Protein AF-A0A958P7V6-F1 (afdb_monomer_lite)

Radius of gyration: 21.14 Å; chains: 1; bounding box: 88×35×43 Å

Structure (mmCIF, N/CA/C/O backbone):
data_AF-A0A958P7V6-F1
#
_entry.id   AF-A0A958P7V6-F1
#
loop_
_atom_site.group_PDB
_atom_site.id
_atom_site.type_symbol
_atom_site.label_atom_id
_atom_site.label_alt_id
_atom_site.label_comp_id
_atom_site.label_asym_id
_atom_site.label_entity_id
_atom_site.label_seq_id
_atom_site.pdbx_PDB_ins_code
_atom_site.Cartn_x
_atom_site.Cartn_y
_atom_site.Cartn_z
_atom_site.occupancy
_atom_site.B_iso_or_equiv
_atom_site.auth_seq_id
_atom_site.auth_comp_id
_atom_site.auth_asym_id
_atom_site.auth_atom_id
_atom_site.pdbx_PDB_model_num
ATOM 1 N N . MET A 1 1 ? -66.627 19.988 0.296 1.00 39.16 1 MET A N 1
ATOM 2 C CA . MET A 1 1 ? -65.856 18.742 0.494 1.00 39.16 1 MET A CA 1
ATOM 3 C C . MET A 1 1 ? -64.404 18.998 0.113 1.00 39.16 1 MET A C 1
ATOM 5 O O . MET A 1 1 ? -64.174 19.488 -0.978 1.00 39.16 1 MET A O 1
ATOM 9 N N . ARG A 1 2 ? -63.490 18.638 1.025 1.00 42.47 2 ARG A N 1
ATOM 10 C CA . ARG A 1 2 ? -62.056 18.333 0.845 1.00 42.47 2 ARG A CA 1
ATOM 11 C C . ARG A 1 2 ? -61.101 19.396 0.274 1.00 42.47 2 ARG A C 1
ATOM 13 O O . ARG A 1 2 ? -60.933 19.547 -0.927 1.00 42.47 2 ARG A O 1
ATOM 20 N N . ASN A 1 3 ? -60.361 19.974 1.223 1.00 41.22 3 ASN A N 1
ATOM 21 C CA . ASN A 1 3 ? -58.964 20.396 1.116 1.00 41.22 3 ASN A CA 1
ATOM 22 C C . ASN A 1 3 ? -58.115 19.380 0.333 1.00 41.22 3 ASN A C 1
ATOM 24 O O . ASN A 1 3 ? -58.147 18.189 0.650 1.00 41.22 3 ASN A O 1
ATOM 28 N N . LEU A 1 4 ? -57.276 19.862 -0.583 1.00 45.56 4 LEU A N 1
ATOM 29 C CA . LEU A 1 4 ? -56.086 19.137 -1.023 1.00 45.56 4 LEU A CA 1
ATOM 30 C C . LEU A 1 4 ? -54.896 20.106 -0.980 1.00 45.56 4 LEU A C 1
ATOM 32 O O . LEU A 1 4 ? -54.579 20.777 -1.957 1.00 45.56 4 LEU A O 1
ATOM 36 N N . LEU A 1 5 ? -54.270 20.214 0.199 1.00 46.78 5 LEU A N 1
ATOM 37 C CA . LEU A 1 5 ? -52.881 20.660 0.296 1.00 46.78 5 LEU A CA 1
ATOM 38 C C . LEU A 1 5 ? -52.040 19.644 -0.489 1.00 46.78 5 LEU A C 1
ATOM 40 O O . LEU A 1 5 ? -51.970 18.482 -0.089 1.00 46.78 5 LEU A O 1
ATOM 44 N N . LEU A 1 6 ? -51.412 20.062 -1.588 1.00 48.66 6 LEU A N 1
ATOM 45 C CA . LEU A 1 6 ? -50.316 19.303 -2.183 1.00 48.66 6 LEU A CA 1
ATOM 46 C C . LEU A 1 6 ? -49.042 19.635 -1.405 1.00 48.66 6 LEU A C 1
ATOM 48 O O . LEU A 1 6 ? -48.510 20.741 -1.481 1.00 48.66 6 LEU A O 1
ATOM 52 N N . THR A 1 7 ? -48.588 18.672 -0.616 1.00 49.06 7 THR A N 1
ATOM 53 C CA . THR A 1 7 ? -47.347 18.725 0.146 1.00 49.06 7 THR A CA 1
ATOM 54 C C . THR A 1 7 ? -46.146 18.689 -0.796 1.00 49.06 7 THR A C 1
ATOM 56 O O . THR A 1 7 ? -46.018 17.805 -1.642 1.00 49.06 7 THR A O 1
ATOM 59 N N . VAL A 1 8 ? -45.244 19.646 -0.598 1.00 51.19 8 VAL A N 1
ATOM 60 C CA . VAL A 1 8 ? -43.871 19.641 -1.098 1.00 51.19 8 VAL A CA 1
ATOM 61 C C . VAL A 1 8 ? -43.152 18.402 -0.560 1.00 51.19 8 VAL A C 1
ATOM 63 O O . VAL A 1 8 ? -43.034 18.227 0.649 1.00 51.19 8 VAL A O 1
ATOM 66 N N . ALA A 1 9 ? -42.638 17.567 -1.456 1.00 48.84 9 ALA A N 1
ATOM 67 C CA . ALA A 1 9 ? -41.586 16.601 -1.160 1.00 48.84 9 ALA A CA 1
ATOM 68 C C . ALA A 1 9 ? -40.660 16.525 -2.378 1.00 48.84 9 ALA A C 1
ATOM 70 O O . ALA A 1 9 ? -40.561 15.507 -3.060 1.00 48.84 9 ALA A O 1
ATOM 71 N N . VAL A 1 10 ? -40.006 17.651 -2.687 1.00 52.41 10 VAL A N 1
ATOM 72 C CA . VAL A 1 10 ? -38.780 17.614 -3.485 1.00 52.41 10 VAL A CA 1
ATOM 73 C C . VAL A 1 10 ? -37.783 16.837 -2.639 1.00 52.41 10 VAL A C 1
ATOM 75 O O . VAL A 1 10 ? -37.304 17.319 -1.613 1.00 52.41 10 VAL A O 1
ATOM 78 N N . LEU A 1 11 ? -37.594 15.582 -3.035 1.00 48.06 11 LEU A N 1
ATOM 79 C CA . LEU A 1 11 ? -36.603 14.658 -2.518 1.00 48.06 11 LEU A CA 1
ATOM 80 C C . LEU A 1 11 ? -35.281 15.405 -2.363 1.00 48.06 11 LEU A C 1
ATOM 82 O O . LEU A 1 11 ? -34.702 15.872 -3.343 1.00 48.06 11 LEU A O 1
ATOM 86 N N . LEU A 1 12 ? -34.833 15.530 -1.114 1.00 48.72 12 LEU A N 1
ATOM 87 C CA . LEU A 1 12 ? -33.473 15.925 -0.815 1.00 48.72 12 LEU A CA 1
ATOM 88 C C . LEU A 1 12 ? -32.551 14.967 -1.565 1.00 48.72 12 LEU A C 1
ATOM 90 O O . LEU A 1 12 ? -32.458 13.787 -1.230 1.00 48.72 12 LEU A O 1
ATOM 94 N N . SER A 1 13 ? -31.872 15.497 -2.575 1.00 47.19 13 SER A N 1
ATOM 95 C CA . SER A 1 13 ? -30.662 14.929 -3.140 1.00 47.19 13 SER A CA 1
ATOM 96 C C . SER A 1 13 ? -29.608 14.897 -2.037 1.00 47.19 13 SER A C 1
ATOM 98 O O . SER A 1 13 ? -28.753 15.776 -1.946 1.00 47.19 13 SER A O 1
ATOM 100 N N . SER A 1 14 ? -29.670 13.898 -1.161 1.00 43.84 14 SER A N 1
ATOM 101 C CA . SER A 1 14 ? -28.558 13.527 -0.302 1.00 43.84 14 SER A CA 1
ATOM 102 C C . SER A 1 14 ? -27.482 12.915 -1.193 1.00 43.84 14 SER A C 1
ATOM 104 O O . SER A 1 14 ? -27.277 11.704 -1.247 1.00 43.84 14 SER A O 1
ATOM 106 N N . ALA A 1 15 ? -26.765 13.787 -1.904 1.00 47.16 15 ALA A N 1
ATOM 107 C CA . ALA A 1 15 ? -25.398 13.526 -2.298 1.00 47.16 15 ALA A CA 1
ATOM 108 C C . ALA A 1 15 ? -24.610 13.341 -0.995 1.00 47.16 15 ALA A C 1
ATOM 110 O O . ALA A 1 15 ? -24.043 14.280 -0.441 1.00 47.16 15 ALA A O 1
ATOM 111 N N . ALA A 1 16 ? -24.657 12.127 -0.448 1.00 47.19 16 ALA A N 1
ATOM 112 C CA . ALA A 1 16 ? -23.723 11.683 0.561 1.00 47.19 16 ALA A CA 1
ATOM 113 C C . ALA A 1 16 ? -22.345 11.757 -0.099 1.00 47.19 16 ALA A C 1
ATOM 115 O O . ALA A 1 16 ? -21.973 10.872 -0.876 1.00 47.19 16 ALA A O 1
ATOM 116 N N . GLY A 1 17 ? -21.645 12.872 0.133 1.00 51.62 17 GLY A N 1
ATOM 117 C CA . GLY A 1 17 ? -20.270 13.057 -0.300 1.00 51.62 17 GLY A CA 1
ATOM 118 C C . GLY A 1 17 ? -19.476 11.827 0.114 1.00 51.62 17 GLY A C 1
ATOM 119 O O . GLY A 1 17 ? -19.623 11.336 1.237 1.00 51.62 17 GLY A O 1
ATOM 120 N N . ALA A 1 18 ? -18.717 11.264 -0.822 1.00 63.72 18 ALA A N 1
ATOM 121 C CA . ALA A 1 18 ? -17.895 10.113 -0.518 1.00 63.72 18 ALA A CA 1
ATOM 122 C C . ALA A 1 18 ? -16.954 10.482 0.635 1.00 63.72 18 ALA A C 1
ATOM 124 O O . ALA A 1 18 ? -16.274 11.506 0.594 1.00 63.72 18 ALA A O 1
ATOM 125 N N . LYS A 1 19 ? -16.989 9.695 1.712 1.00 84.50 19 LYS A N 1
ATOM 126 C CA . LYS A 1 19 ? -16.155 9.951 2.882 1.00 84.50 19 LYS A CA 1
ATOM 127 C C . LYS A 1 19 ? -14.700 9.754 2.460 1.00 84.50 19 LYS A C 1
ATOM 129 O O . LYS A 1 19 ? -14.330 8.646 2.079 1.00 84.50 19 LYS A O 1
ATOM 134 N N . THR A 1 20 ? -13.891 10.804 2.521 1.00 90.50 20 THR A N 1
ATOM 135 C CA . THR A 1 20 ? -12.442 10.703 2.317 1.00 90.50 20 THR A CA 1
ATOM 136 C C . THR A 1 20 ? -11.805 10.089 3.559 1.00 90.50 20 THR A C 1
ATOM 138 O O . THR A 1 20 ? -12.044 10.549 4.676 1.00 90.50 20 THR A O 1
ATOM 141 N N . LEU A 1 21 ? -10.989 9.054 3.374 1.00 92.06 21 LEU A N 1
ATOM 142 C CA . LEU A 1 21 ? -10.124 8.507 4.415 1.00 92.06 21 LEU A CA 1
ATOM 143 C C . LEU A 1 21 ? -8.754 9.172 4.290 1.00 92.06 21 LEU A C 1
ATOM 145 O O . LEU A 1 21 ? -8.177 9.202 3.205 1.00 92.06 21 LEU A O 1
ATOM 149 N N . THR A 1 22 ? -8.253 9.728 5.392 1.00 94.12 22 THR A N 1
ATOM 150 C CA . THR A 1 22 ? -6.921 10.341 5.455 1.00 94.12 22 THR A CA 1
ATOM 151 C C . THR A 1 22 ? -6.052 9.530 6.396 1.00 94.12 22 THR A C 1
ATOM 153 O O . THR A 1 22 ? -6.375 9.359 7.567 1.00 94.12 22 THR A O 1
ATOM 156 N N . TYR A 1 23 ? -4.933 9.056 5.877 1.00 93.00 23 TYR A N 1
ATOM 157 C CA . TYR A 1 23 ? -3.967 8.247 6.588 1.00 93.00 23 TYR A CA 1
ATOM 158 C C . TYR A 1 23 ? -2.659 9.010 6.762 1.00 93.00 23 TYR A C 1
ATOM 160 O O . TYR A 1 23 ? -2.290 9.839 5.931 1.00 93.00 23 TYR A O 1
ATOM 168 N N . SER A 1 24 ? -1.939 8.729 7.841 1.00 92.38 24 SER A N 1
ATOM 169 C CA . SER A 1 24 ? -0.580 9.226 8.064 1.00 92.38 24 SER A CA 1
ATOM 170 C C . SER A 1 24 ? 0.391 8.087 8.250 1.00 92.38 24 SER A C 1
ATOM 172 O O . SER A 1 24 ? 0.068 7.106 8.917 1.00 92.38 24 SER A O 1
ATOM 174 N N . LEU A 1 25 ? 1.565 8.244 7.649 1.00 90.38 25 LEU A N 1
ATOM 175 C CA . LEU A 1 25 ? 2.664 7.306 7.783 1.00 90.38 25 LEU A CA 1
ATOM 176 C C . LEU A 1 25 ? 3.031 7.149 9.267 1.00 90.38 25 LEU A C 1
ATOM 178 O O . LEU A 1 25 ? 3.201 8.142 9.979 1.00 90.38 25 LEU A O 1
ATOM 182 N N . ASP A 1 26 ? 3.141 5.907 9.726 1.00 87.88 26 ASP A N 1
ATOM 183 C CA . ASP A 1 26 ? 3.556 5.553 11.084 1.00 87.88 26 ASP A CA 1
ATOM 184 C C . ASP A 1 26 ? 5.084 5.617 11.184 1.00 87.88 26 ASP A C 1
ATOM 186 O O . ASP A 1 26 ? 5.807 4.623 11.106 1.00 87.88 26 ASP A O 1
ATOM 190 N N . VAL A 1 27 ? 5.576 6.846 11.283 1.00 82.19 27 VAL A N 1
ATOM 191 C CA . VAL A 1 27 ? 7.007 7.170 11.270 1.00 82.19 27 VAL A CA 1
ATOM 192 C C . VAL A 1 27 ? 7.737 6.728 12.533 1.00 82.19 27 VAL A C 1
ATOM 194 O O . VAL A 1 27 ? 8.958 6.656 12.536 1.00 82.19 27 VAL A O 1
ATOM 197 N N . GLU A 1 28 ? 7.009 6.429 13.609 1.00 80.50 28 GLU A N 1
ATOM 198 C CA . GLU A 1 28 ? 7.617 5.908 14.833 1.00 80.50 28 GLU A CA 1
ATOM 199 C C . GLU A 1 28 ? 8.075 4.462 14.661 1.00 80.50 28 GLU A C 1
ATOM 201 O O . GLU A 1 28 ? 9.044 4.042 15.291 1.00 80.50 28 GLU A O 1
ATOM 206 N N . ARG A 1 29 ? 7.406 3.708 13.783 1.00 75.81 29 ARG A N 1
ATOM 207 C CA . ARG A 1 29 ? 7.770 2.326 13.475 1.00 75.81 29 ARG A CA 1
ATOM 208 C C . ARG A 1 29 ? 8.902 2.214 12.452 1.00 75.81 29 ARG A C 1
ATOM 210 O O . ARG A 1 29 ? 9.647 1.242 12.507 1.00 75.81 29 ARG A O 1
ATOM 217 N N . TYR A 1 30 ? 9.028 3.195 11.560 1.00 74.62 30 TYR A N 1
ATOM 218 C CA . TYR A 1 30 ? 10.037 3.234 10.495 1.00 74.62 30 TYR A CA 1
ATOM 219 C C . TYR A 1 30 ? 10.733 4.606 10.461 1.00 74.62 30 TYR A C 1
ATOM 221 O O . TYR A 1 30 ? 10.544 5.367 9.510 1.00 74.62 30 TYR A O 1
ATOM 229 N N . PRO A 1 31 ? 11.491 4.991 11.502 1.00 75.44 31 PRO A N 1
ATOM 230 C CA . PRO A 1 31 ? 12.086 6.326 11.588 1.00 75.44 31 PRO A CA 1
ATOM 231 C C . PRO A 1 31 ? 13.065 6.614 10.445 1.00 75.44 31 PRO A C 1
ATOM 233 O O . PRO A 1 31 ? 13.162 7.750 9.982 1.00 75.44 31 PRO A O 1
ATOM 236 N N . GLU A 1 32 ? 13.755 5.592 9.944 1.00 76.50 32 GLU A N 1
ATOM 237 C CA . GLU A 1 32 ? 14.679 5.694 8.823 1.00 76.50 32 GLU A CA 1
ATOM 238 C C . GLU A 1 32 ? 13.981 6.129 7.531 1.00 76.50 32 GLU A C 1
ATOM 240 O O . GLU A 1 32 ? 14.552 6.924 6.785 1.00 76.50 32 GLU A O 1
ATOM 245 N N . ILE A 1 33 ? 12.727 5.710 7.298 1.00 77.88 33 ILE A N 1
ATOM 246 C CA . ILE A 1 33 ? 11.998 5.991 6.051 1.00 77.88 33 ILE A CA 1
ATOM 247 C C . ILE A 1 33 ? 11.776 7.489 5.836 1.00 77.88 33 ILE A C 1
ATOM 249 O O . ILE A 1 33 ? 11.721 7.946 4.697 1.00 77.88 33 ILE A O 1
ATOM 253 N N . LEU A 1 34 ? 11.689 8.268 6.922 1.00 77.69 34 LEU A N 1
ATOM 254 C CA . LEU A 1 34 ? 11.517 9.716 6.854 1.00 77.69 34 LEU A CA 1
ATOM 255 C C . LEU A 1 34 ? 12.663 10.380 6.108 1.00 77.69 34 LEU A C 1
ATOM 257 O O . LEU A 1 34 ? 12.411 11.195 5.227 1.00 77.69 34 LEU A O 1
ATOM 261 N N . ASN A 1 35 ? 13.899 9.987 6.412 1.00 79.69 35 ASN A N 1
ATOM 262 C CA . ASN A 1 35 ? 15.065 10.541 5.744 1.00 79.69 35 ASN A CA 1
ATOM 263 C C . ASN A 1 35 ? 15.020 10.231 4.240 1.00 79.69 35 ASN A C 1
ATOM 265 O O . ASN A 1 35 ? 15.291 11.102 3.421 1.00 79.69 35 ASN A O 1
ATOM 269 N N . TYR A 1 36 ? 14.613 9.024 3.846 1.00 78.00 36 TYR A N 1
ATOM 270 C CA . TYR A 1 36 ? 14.510 8.663 2.428 1.00 78.00 36 TYR A CA 1
ATOM 271 C C . TYR A 1 36 ? 13.365 9.388 1.714 1.00 78.00 36 TYR A C 1
ATOM 273 O O . TYR A 1 36 ? 13.538 9.809 0.575 1.00 78.00 36 TYR A O 1
ATOM 281 N N . ILE A 1 37 ? 12.225 9.596 2.375 1.00 78.38 37 ILE A N 1
ATOM 282 C CA . ILE A 1 37 ? 11.118 10.395 1.828 1.00 78.38 37 ILE A CA 1
ATOM 283 C C . ILE A 1 37 ? 11.539 11.862 1.664 1.00 78.38 37 ILE A C 1
ATOM 285 O O . ILE A 1 37 ? 11.318 12.448 0.608 1.00 78.38 37 ILE A O 1
ATOM 289 N N . GLU A 1 38 ? 12.170 12.458 2.678 1.00 80.44 38 GLU A N 1
ATOM 290 C CA . GLU A 1 38 ? 12.593 13.867 2.665 1.00 80.44 38 GLU A CA 1
ATOM 291 C C . GLU A 1 38 ? 13.697 14.143 1.636 1.00 80.44 38 GLU A C 1
ATOM 293 O O . GLU A 1 38 ? 13.724 15.220 1.044 1.00 80.44 38 GLU A O 1
ATOM 298 N N . ASN A 1 39 ? 14.554 13.156 1.358 1.00 76.00 39 ASN A N 1
ATOM 299 C CA . ASN A 1 39 ? 15.558 13.226 0.293 1.00 76.00 39 ASN A CA 1
ATOM 300 C C . ASN A 1 39 ? 15.023 12.785 -1.087 1.00 76.00 39 ASN A C 1
ATOM 302 O O . ASN A 1 39 ? 15.796 12.698 -2.037 1.00 76.00 39 ASN A O 1
ATOM 306 N N . GLY A 1 40 ? 13.722 12.494 -1.219 1.00 70.25 40 GLY A N 1
ATOM 307 C CA . GLY A 1 40 ? 13.095 12.117 -2.493 1.00 70.25 40 GLY A CA 1
ATOM 308 C C . GLY A 1 40 ? 13.482 10.729 -3.020 1.00 70.25 40 GLY A C 1
ATOM 309 O O . GLY A 1 40 ? 13.274 10.442 -4.194 1.00 70.25 40 GLY A O 1
ATOM 310 N N . LEU A 1 41 ? 14.040 9.868 -2.167 1.00 73.25 41 LEU A N 1
ATOM 311 C CA . LEU A 1 41 ? 14.469 8.506 -2.506 1.00 73.25 41 LEU A CA 1
ATOM 312 C C . LEU A 1 41 ? 13.319 7.491 -2.433 1.00 73.25 41 LEU A C 1
ATOM 314 O O . LEU A 1 41 ? 13.381 6.446 -3.075 1.00 73.25 41 LEU A O 1
ATOM 318 N N . CYS A 1 42 ? 12.260 7.801 -1.679 1.00 73.94 42 CYS A N 1
ATOM 319 C CA . CYS A 1 42 ? 11.025 7.022 -1.650 1.00 73.94 42 CYS A CA 1
ATOM 320 C C . CYS A 1 42 ? 9.856 7.850 -2.200 1.00 73.94 42 CYS A C 1
ATOM 322 O O . CYS A 1 42 ? 9.566 8.928 -1.685 1.00 73.94 42 CYS A O 1
ATOM 324 N N . GLY A 1 43 ? 9.099 7.306 -3.157 1.00 71.62 43 GLY A N 1
ATOM 325 C CA . GLY A 1 43 ? 7.845 7.893 -3.662 1.00 71.62 43 GLY A CA 1
ATOM 326 C C . GLY A 1 43 ? 6.654 7.758 -2.705 1.00 71.62 43 GLY A C 1
ATOM 327 O O . GLY A 1 43 ? 5.512 7.703 -3.146 1.00 71.62 43 GLY A O 1
ATOM 328 N N . ILE A 1 44 ? 6.905 7.637 -1.398 1.00 82.31 44 ILE A N 1
ATOM 329 C CA . ILE A 1 44 ? 5.892 7.329 -0.383 1.00 82.31 44 ILE A CA 1
ATOM 330 C C . ILE A 1 44 ? 5.400 8.643 0.246 1.00 82.31 44 ILE A C 1
ATOM 332 O O . ILE A 1 44 ? 6.182 9.343 0.895 1.00 82.31 44 ILE A O 1
ATOM 336 N N . PRO A 1 45 ? 4.115 9.009 0.111 1.00 84.50 45 PRO A N 1
ATOM 337 C CA . PRO A 1 45 ? 3.625 10.295 0.599 1.00 84.50 45 PRO A CA 1
ATOM 338 C C . PRO A 1 45 ? 3.348 10.260 2.108 1.00 84.50 45 PRO A C 1
ATOM 340 O O . PRO A 1 45 ? 2.587 9.425 2.573 1.00 84.50 45 PRO A O 1
ATOM 343 N N . ARG A 1 46 ? 3.844 11.208 2.916 1.00 87.44 46 ARG A N 1
ATOM 344 C CA . ARG A 1 46 ? 3.583 11.205 4.384 1.00 87.44 46 ARG A CA 1
ATOM 345 C C . ARG A 1 46 ? 2.092 11.139 4.747 1.00 87.44 46 ARG A C 1
ATOM 347 O O . ARG A 1 46 ? 1.732 10.583 5.785 1.00 87.44 46 ARG A O 1
ATOM 354 N N . ILE A 1 47 ? 1.244 11.712 3.894 1.00 90.44 47 ILE A N 1
ATOM 355 C CA . ILE A 1 47 ? -0.213 11.648 3.977 1.00 90.44 47 ILE A CA 1
ATOM 356 C C . ILE A 1 47 ? -0.741 10.892 2.761 1.00 90.44 47 ILE A C 1
ATOM 358 O O . ILE A 1 47 ? -0.467 11.280 1.630 1.00 90.44 47 ILE A O 1
ATOM 362 N N . PHE A 1 48 ? -1.544 9.861 3.001 1.00 91.25 48 PHE A N 1
ATOM 363 C CA . PHE A 1 48 ? -2.248 9.125 1.956 1.00 91.25 48 PHE A CA 1
ATOM 364 C C . PHE A 1 48 ? -3.748 9.397 2.080 1.00 91.25 48 PHE A C 1
ATOM 366 O O . PHE A 1 48 ? -4.326 9.226 3.154 1.00 91.25 48 PHE A O 1
ATOM 373 N N . GLN A 1 49 ? -4.378 9.857 1.000 1.00 92.94 49 GLN A N 1
ATOM 374 C CA . GLN A 1 49 ? -5.812 10.136 0.959 1.00 92.94 49 GLN A CA 1
ATOM 375 C C . GLN A 1 49 ? -6.478 9.270 -0.097 1.00 92.94 49 GLN A C 1
ATOM 377 O O . GLN A 1 49 ? -5.962 9.131 -1.202 1.00 92.94 49 GLN A O 1
ATOM 382 N N . MET A 1 50 ? -7.640 8.721 0.239 1.00 92.12 50 MET A N 1
ATOM 383 C CA . MET A 1 50 ? -8.435 7.930 -0.695 1.00 92.12 50 MET A CA 1
ATOM 384 C C . MET A 1 50 ? -9.930 8.100 -0.435 1.00 92.12 50 MET A C 1
ATOM 386 O O . MET A 1 50 ? -10.355 8.463 0.667 1.00 92.12 50 MET A O 1
ATOM 390 N N . ASP A 1 51 ? -10.742 7.797 -1.441 1.00 90.81 51 ASP A N 1
ATOM 391 C CA . ASP A 1 51 ? -12.184 7.653 -1.262 1.00 90.81 51 ASP A CA 1
ATOM 392 C C . ASP A 1 51 ? -12.469 6.355 -0.483 1.00 90.81 51 ASP A C 1
ATOM 394 O O . ASP A 1 51 ? -11.976 5.291 -0.846 1.00 90.81 51 ASP A O 1
ATOM 398 N N . SER A 1 52 ? -13.279 6.410 0.580 1.00 87.50 52 SER A N 1
ATOM 399 C CA . SER A 1 52 ? -13.663 5.226 1.380 1.00 87.50 52 SER A CA 1
ATOM 400 C C . SER A 1 52 ? -14.313 4.086 0.588 1.00 87.50 52 SER A C 1
ATOM 402 O O . SER A 1 52 ? -14.368 2.960 1.080 1.00 87.50 52 SER A O 1
ATOM 404 N N . LYS A 1 53 ? -14.833 4.354 -0.614 1.00 88.06 53 LYS A N 1
ATOM 405 C CA . LYS A 1 53 ? -15.423 3.348 -1.506 1.00 88.06 53 LYS A CA 1
ATOM 406 C C . LYS A 1 53 ? -14.388 2.655 -2.388 1.00 88.06 53 LYS A C 1
ATOM 408 O O . LYS A 1 53 ? -14.708 1.630 -2.988 1.00 88.06 53 LYS A O 1
ATOM 413 N N . GLN A 1 54 ? -13.188 3.216 -2.516 1.00 90.12 54 GLN A N 1
ATOM 414 C CA . GLN A 1 54 ? -12.117 2.618 -3.303 1.00 90.12 54 GLN A CA 1
ATOM 415 C C . GLN A 1 54 ? -11.491 1.429 -2.574 1.00 90.12 54 GLN A C 1
ATOM 417 O O . GLN A 1 54 ? -11.523 1.306 -1.349 1.00 90.12 54 GLN A O 1
ATOM 422 N N . ASP A 1 55 ? -10.888 0.538 -3.353 1.00 90.81 55 ASP A N 1
ATOM 423 C CA . ASP A 1 55 ? -10.166 -0.603 -2.817 1.00 90.81 55 ASP A CA 1
ATOM 424 C C . ASP A 1 55 ? -8.790 -0.168 -2.290 1.00 90.81 55 ASP A C 1
ATOM 426 O O . ASP A 1 55 ? -7.898 0.168 -3.068 1.00 90.81 55 ASP A O 1
ATOM 430 N N . LEU A 1 56 ? -8.615 -0.203 -0.964 1.00 91.69 56 LEU A N 1
ATOM 431 C CA . LEU A 1 56 ? -7.402 0.284 -0.297 1.00 91.69 56 LEU A CA 1
ATOM 432 C C . LEU A 1 56 ? -6.131 -0.354 -0.850 1.00 91.69 56 LEU A C 1
ATOM 434 O O . LEU A 1 56 ? -5.174 0.352 -1.142 1.00 91.69 56 LEU A O 1
ATOM 438 N N . ALA A 1 57 ? -6.111 -1.677 -1.020 1.00 91.31 57 ALA A N 1
ATOM 439 C CA . ALA A 1 57 ? -4.902 -2.361 -1.463 1.00 91.31 57 ALA A CA 1
ATOM 440 C C . ALA A 1 57 ? -4.486 -1.927 -2.877 1.00 91.31 57 ALA A C 1
ATOM 442 O O . ALA A 1 57 ? -3.308 -1.706 -3.140 1.00 91.31 57 ALA A O 1
ATOM 443 N N . THR A 1 58 ? -5.459 -1.771 -3.774 1.00 90.69 58 THR A N 1
ATOM 444 C CA . THR A 1 58 ? -5.229 -1.293 -5.140 1.00 90.69 58 THR A CA 1
ATOM 445 C C . THR A 1 58 ? -4.720 0.143 -5.150 1.00 90.69 58 THR A C 1
ATOM 447 O O . THR A 1 58 ? -3.752 0.436 -5.849 1.00 90.69 58 THR A O 1
ATOM 450 N N . GLU A 1 59 ? -5.345 1.033 -4.379 1.00 90.88 59 GLU A N 1
ATOM 451 C CA . GLU A 1 59 ? -4.953 2.443 -4.340 1.00 90.88 59 GLU A CA 1
ATOM 452 C C . GLU A 1 59 ? -3.582 2.641 -3.695 1.00 90.88 59 GLU A C 1
ATOM 454 O O . GLU A 1 59 ? -2.776 3.405 -4.219 1.00 90.88 59 GLU A O 1
ATOM 459 N N . VAL A 1 60 ? -3.267 1.906 -2.625 1.00 90.00 60 VAL A N 1
ATOM 460 C CA . VAL A 1 60 ? -1.930 1.937 -2.019 1.00 90.00 60 VAL A CA 1
ATOM 461 C C . VAL A 1 60 ? -0.876 1.492 -3.031 1.00 90.00 60 VAL A C 1
ATOM 463 O O . VAL A 1 60 ? 0.072 2.235 -3.238 1.00 90.00 60 VAL A O 1
ATOM 466 N N . ILE A 1 61 ? -1.062 0.358 -3.724 1.00 88.38 61 ILE A N 1
ATOM 467 C CA . ILE A 1 61 ? -0.093 -0.135 -4.724 1.00 88.38 61 ILE A CA 1
ATOM 468 C C . ILE A 1 61 ? 0.152 0.889 -5.834 1.00 88.38 61 ILE A C 1
ATOM 470 O O . ILE A 1 61 ? 1.296 1.118 -6.217 1.00 88.38 61 ILE A O 1
ATOM 474 N N . LYS A 1 62 ? -0.911 1.506 -6.360 1.00 85.81 62 LYS A N 1
ATOM 475 C CA . LYS A 1 62 ? -0.782 2.514 -7.420 1.00 85.81 62 LYS A CA 1
ATOM 476 C C . LYS A 1 62 ? -0.029 3.756 -6.946 1.00 85.81 62 LYS A C 1
ATOM 478 O O . LYS A 1 62 ? 0.775 4.279 -7.701 1.00 85.81 62 LYS A O 1
ATOM 483 N N . ASN A 1 63 ? -0.291 4.215 -5.721 1.00 81.38 63 ASN A N 1
ATOM 484 C CA . ASN A 1 63 ? 0.310 5.438 -5.182 1.00 81.38 63 ASN A CA 1
ATOM 485 C C . ASN A 1 63 ? 1.715 5.224 -4.598 1.00 81.38 63 ASN A C 1
ATOM 487 O O . ASN A 1 63 ? 2.466 6.183 -4.488 1.00 81.38 63 ASN A O 1
ATOM 491 N N . SER A 1 64 ? 2.073 3.998 -4.206 1.00 75.12 64 SER A N 1
ATOM 492 C CA . SER A 1 64 ? 3.409 3.665 -3.696 1.00 75.12 64 SER A CA 1
ATOM 493 C C . SER A 1 64 ? 4.379 3.213 -4.787 1.00 75.12 64 SER A C 1
ATOM 495 O O . SER A 1 64 ? 5.560 3.004 -4.518 1.00 75.12 64 SER A O 1
ATOM 497 N N . SER A 1 65 ? 3.883 2.984 -6.002 1.00 67.88 65 SER A N 1
ATOM 498 C CA . SER A 1 65 ? 4.702 2.578 -7.134 1.00 67.88 65 SER A CA 1
ATOM 499 C C . SER A 1 65 ? 5.461 3.783 -7.684 1.00 67.88 65 SER A C 1
ATOM 501 O O . SER A 1 65 ? 4.854 4.720 -8.189 1.00 67.88 65 SER A O 1
ATOM 503 N N . LEU A 1 66 ? 6.795 3.725 -7.652 1.00 62.16 66 LEU A N 1
ATOM 504 C CA . LEU A 1 66 ? 7.658 4.610 -8.450 1.00 62.16 66 LEU A CA 1
ATOM 505 C C . LEU A 1 66 ? 7.569 4.310 -9.959 1.00 62.16 66 LEU A C 1
ATOM 507 O O . LEU A 1 66 ? 8.114 5.048 -10.772 1.00 62.16 66 LEU A O 1
ATOM 511 N N . LEU A 1 67 ? 6.920 3.202 -10.324 1.00 60.72 67 LEU A N 1
ATOM 512 C CA . LEU A 1 67 ? 6.763 2.737 -11.695 1.00 60.72 67 LEU A CA 1
ATOM 513 C C . LEU A 1 67 ? 5.514 3.389 -12.288 1.00 60.72 67 LEU A C 1
ATOM 515 O O . LEU A 1 67 ? 4.397 3.126 -11.823 1.00 60.72 67 LEU A O 1
ATOM 519 N N . ASP A 1 68 ? 5.717 4.247 -13.284 1.00 54.78 68 ASP A N 1
ATOM 520 C CA . ASP A 1 68 ? 4.650 4.997 -13.933 1.00 54.78 68 ASP A CA 1
ATOM 521 C C . ASP A 1 68 ? 3.912 4.142 -14.989 1.00 54.78 68 ASP A C 1
ATOM 523 O O . ASP A 1 68 ? 4.492 3.369 -15.751 1.00 54.78 68 ASP A O 1
ATOM 527 N N . ALA A 1 69 ? 2.585 4.266 -14.982 1.00 59.62 69 ALA A N 1
ATOM 528 C CA . ALA A 1 69 ? 1.595 3.875 -15.990 1.00 59.62 69 ALA A CA 1
ATOM 529 C C . ALA A 1 69 ? 1.835 2.634 -16.900 1.00 59.62 69 ALA A C 1
ATOM 531 O O . ALA A 1 69 ? 1.905 2.773 -18.122 1.00 59.62 69 ALA A O 1
ATOM 532 N N . LYS A 1 70 ? 1.795 1.407 -16.342 1.00 73.19 70 LYS A N 1
ATOM 533 C CA . LYS A 1 70 ? 1.194 0.177 -16.957 1.00 73.19 70 LYS A CA 1
ATOM 534 C C . LYS A 1 70 ? 1.201 -1.034 -16.007 1.00 73.19 70 LYS A C 1
ATOM 536 O O . LYS A 1 70 ? 1.521 -2.163 -16.384 1.00 73.19 70 LYS A O 1
ATOM 541 N N . LEU A 1 71 ? 0.815 -0.811 -14.753 1.00 83.88 71 LEU A N 1
ATOM 542 C CA . LEU A 1 71 ? 0.788 -1.875 -13.751 1.00 83.88 71 LEU A CA 1
ATOM 543 C C . LEU A 1 71 ? -0.301 -2.907 -14.055 1.00 83.88 71 LEU A C 1
ATOM 545 O O . LEU A 1 71 ? -1.482 -2.579 -14.175 1.00 83.88 71 LEU A O 1
ATOM 549 N N . THR A 1 72 ? 0.093 -4.176 -14.107 1.00 89.00 72 THR A N 1
ATOM 550 C CA . THR A 1 72 ? -0.839 -5.301 -14.005 1.00 89.00 72 THR A CA 1
ATOM 551 C C . THR A 1 72 ? -0.869 -5.777 -12.562 1.00 89.00 72 THR A C 1
ATOM 553 O O . THR A 1 72 ? 0.174 -6.097 -11.993 1.00 89.00 72 THR A O 1
ATOM 556 N N . LEU A 1 73 ? -2.066 -5.827 -11.977 1.00 91.88 73 LEU A N 1
ATOM 557 C CA . LEU A 1 73 ? -2.287 -6.271 -10.605 1.00 91.88 73 LEU A CA 1
ATOM 558 C C . LEU A 1 73 ? -3.015 -7.612 -10.618 1.00 91.88 73 LEU A C 1
ATOM 560 O O . LEU A 1 73 ? -4.141 -7.705 -11.102 1.00 91.88 73 LEU A O 1
ATOM 564 N N . GLN A 1 74 ? -2.392 -8.643 -10.057 1.00 94.56 74 GLN A N 1
ATOM 565 C CA . GLN A 1 74 ? -3.004 -9.957 -9.896 1.00 94.56 74 GLN A CA 1
ATOM 566 C C . GLN A 1 74 ? -3.025 -10.339 -8.421 1.00 94.56 74 GLN A C 1
ATOM 568 O O . GLN A 1 74 ? -1.992 -10.657 -7.836 1.00 94.56 74 GLN A O 1
ATOM 573 N N . THR A 1 75 ? -4.205 -10.351 -7.805 1.00 95.38 75 THR A N 1
ATOM 574 C CA . THR A 1 75 ? -4.349 -10.900 -6.454 1.00 95.38 75 THR A CA 1
ATOM 575 C C . THR A 1 75 ? -4.150 -12.413 -6.491 1.00 95.38 75 THR A C 1
ATOM 577 O O . THR A 1 75 ? -4.899 -13.125 -7.154 1.00 95.38 75 THR A O 1
ATOM 580 N N . ILE A 1 76 ? -3.142 -12.895 -5.764 1.00 96.25 76 ILE A N 1
ATOM 581 C CA . ILE A 1 76 ? -2.800 -14.322 -5.659 1.00 96.25 76 ILE A CA 1
ATOM 582 C C . ILE A 1 76 ? -3.211 -14.927 -4.315 1.00 96.25 76 ILE A C 1
ATOM 584 O O . ILE A 1 76 ? -3.320 -16.143 -4.197 1.00 96.25 76 ILE A O 1
ATOM 588 N N . GLN A 1 77 ? -3.465 -14.091 -3.304 1.00 96.12 77 GLN A N 1
ATOM 589 C CA . GLN A 1 77 ? -3.953 -14.532 -2.001 1.00 96.12 77 GLN A CA 1
ATOM 590 C C . GLN A 1 77 ? -4.816 -13.448 -1.354 1.00 96.12 77 GLN A C 1
ATOM 592 O O . GLN A 1 77 ? -4.477 -12.264 -1.388 1.00 96.12 77 GLN A O 1
ATOM 597 N N . ALA A 1 78 ? -5.900 -13.863 -0.705 1.00 95.38 78 ALA A N 1
ATOM 598 C CA . ALA A 1 78 ? -6.695 -13.014 0.169 1.00 95.38 78 ALA A CA 1
ATOM 599 C C . ALA A 1 78 ? -7.151 -13.823 1.388 1.00 95.38 78 ALA A C 1
ATOM 601 O O . ALA A 1 78 ? -7.746 -14.890 1.241 1.00 95.38 78 ALA A O 1
ATOM 602 N N . SER A 1 79 ? -6.880 -13.320 2.589 1.00 94.94 79 SER A N 1
ATOM 603 C CA . SER A 1 79 ? -7.307 -13.928 3.851 1.00 94.94 79 SER A CA 1
ATOM 604 C C . SER A 1 79 ? -7.904 -12.880 4.789 1.00 94.94 79 SER A C 1
ATOM 606 O O . SER A 1 79 ? -7.684 -11.676 4.645 1.00 94.94 79 SER A O 1
ATOM 608 N N . LYS A 1 80 ? -8.713 -13.342 5.744 1.00 94.50 80 LYS A N 1
ATOM 609 C CA . LYS A 1 80 ? -9.320 -12.519 6.793 1.00 94.50 80 LYS A CA 1
ATOM 610 C C . LYS A 1 80 ? -9.336 -13.290 8.101 1.00 94.50 80 LYS A C 1
ATOM 612 O O . LYS A 1 80 ? -9.426 -14.516 8.086 1.00 94.50 80 LYS A O 1
ATOM 617 N N . GLY A 1 81 ? -9.316 -12.572 9.209 1.00 93.06 81 GLY A N 1
ATOM 618 C CA . GLY A 1 81 ? -9.414 -13.181 10.520 1.00 93.06 81 GLY A CA 1
ATOM 619 C C . GLY A 1 81 ? -9.529 -12.144 11.616 1.00 93.06 81 GLY A C 1
ATOM 620 O O . GLY A 1 81 ? -9.827 -10.975 11.372 1.00 93.06 81 GLY A O 1
ATOM 621 N N . TRP A 1 82 ? -9.266 -12.604 12.827 1.00 92.50 82 TRP A N 1
ATOM 622 C CA . TRP A 1 82 ? -9.216 -11.779 14.017 1.00 92.50 82 TRP A CA 1
ATOM 623 C C . TRP A 1 82 ? -7.803 -11.827 14.588 1.00 92.50 82 TRP A C 1
ATOM 625 O O . TRP A 1 82 ? -7.178 -12.889 14.588 1.00 92.50 82 TRP A O 1
ATOM 635 N N . ILE A 1 83 ? -7.298 -10.691 15.058 1.00 89.31 83 ILE A N 1
ATOM 636 C CA . ILE A 1 83 ? -5.966 -10.581 15.651 1.00 89.31 83 ILE A CA 1
ATOM 637 C C . ILE A 1 83 ? -6.034 -9.837 16.985 1.00 89.31 83 ILE A C 1
ATOM 639 O O . ILE A 1 83 ? -6.891 -8.977 17.201 1.00 89.31 83 ILE A O 1
ATOM 643 N N . ARG A 1 84 ? -5.104 -10.179 17.877 1.00 86.38 84 ARG A N 1
ATOM 644 C CA . ARG A 1 84 ? -4.782 -9.435 19.094 1.00 86.38 84 ARG A CA 1
ATOM 645 C C . ARG A 1 84 ? -3.279 -9.198 19.117 1.00 86.38 84 ARG A C 1
ATOM 647 O O . ARG A 1 84 ? -2.515 -10.158 19.116 1.00 86.38 84 ARG A O 1
ATOM 654 N N . GLY A 1 85 ? -2.876 -7.933 19.149 1.00 75.56 85 GLY A N 1
ATOM 655 C CA . GLY A 1 85 ? -1.525 -7.520 18.768 1.00 75.56 85 GLY A CA 1
ATOM 656 C C . GLY A 1 85 ? -1.427 -7.287 17.255 1.00 75.56 85 GLY A C 1
ATOM 657 O O . GLY A 1 85 ? -2.415 -7.424 16.538 1.00 75.56 85 GLY A O 1
ATOM 658 N N . GLY A 1 86 ? -0.251 -6.904 16.765 1.00 65.69 86 GLY A N 1
ATOM 659 C CA . GLY A 1 86 ? -0.033 -6.611 15.343 1.00 65.69 86 GLY A CA 1
ATOM 660 C C . GLY A 1 86 ? 0.559 -5.226 15.107 1.00 65.69 86 GLY A C 1
ATOM 661 O O . GLY A 1 86 ? 0.547 -4.384 16.003 1.00 65.69 86 GLY A O 1
ATOM 662 N N . GLY A 1 87 ? 1.121 -5.041 13.913 1.00 59.62 87 GLY A N 1
ATOM 663 C CA . GLY A 1 87 ? 2.028 -3.960 13.547 1.00 59.62 87 GLY A CA 1
ATOM 664 C C . GLY A 1 87 ? 1.363 -2.594 13.392 1.00 59.62 87 GLY A C 1
ATOM 665 O O . GLY A 1 87 ? 1.175 -2.071 12.300 1.00 59.62 87 GLY A O 1
ATOM 666 N N . LEU A 1 88 ? 1.068 -1.985 14.527 1.00 67.88 88 LEU A N 1
ATOM 667 C CA . LEU A 1 88 ? 0.844 -0.556 14.683 1.00 67.88 88 LEU A CA 1
ATOM 668 C C . LEU A 1 88 ? 1.639 -0.102 15.904 1.00 67.88 88 LEU A C 1
ATOM 670 O O . LEU A 1 88 ? 2.005 -0.934 16.738 1.00 67.88 88 LEU A O 1
ATOM 674 N N . LYS A 1 89 ? 1.854 1.210 16.044 1.00 69.50 89 LYS A N 1
ATOM 675 C CA . LYS A 1 89 ? 2.374 1.799 17.288 1.00 69.50 89 LYS A CA 1
ATOM 676 C C . LYS A 1 89 ? 1.676 1.257 18.548 1.00 69.50 89 LYS A C 1
ATOM 678 O O . LYS A 1 89 ? 2.331 0.996 19.553 1.00 69.50 89 LYS A O 1
ATOM 683 N N . GLU A 1 90 ? 0.356 1.070 18.494 1.00 70.81 90 GLU A N 1
ATOM 684 C CA . GLU A 1 90 ? -0.438 0.517 19.595 1.00 70.81 90 GLU A CA 1
ATOM 685 C C . GLU A 1 90 ? -1.006 -0.869 19.249 1.00 70.81 90 GLU A C 1
ATOM 687 O O . GLU A 1 90 ? -1.479 -1.070 18.127 1.00 70.81 90 GLU A O 1
ATOM 692 N N . PRO A 1 91 ? -1.040 -1.828 20.197 1.00 79.50 91 PRO A N 1
ATOM 693 C CA . PRO A 1 91 ? -1.618 -3.146 19.956 1.00 79.50 91 PRO A CA 1
ATOM 694 C C . PRO A 1 91 ? -3.057 -3.071 19.429 1.00 79.50 91 PRO A C 1
ATOM 696 O O . PRO A 1 91 ? -3.958 -2.558 20.094 1.00 79.50 91 PRO A O 1
ATOM 699 N N . TYR A 1 92 ? -3.295 -3.645 18.250 1.00 86.44 92 TYR A N 1
ATOM 700 C CA . TYR A 1 92 ? -4.633 -3.730 17.672 1.00 86.44 92 TYR A CA 1
ATOM 701 C C . TYR A 1 92 ? -5.379 -4.985 18.138 1.00 86.44 92 TYR A C 1
ATOM 703 O O . TYR A 1 92 ? -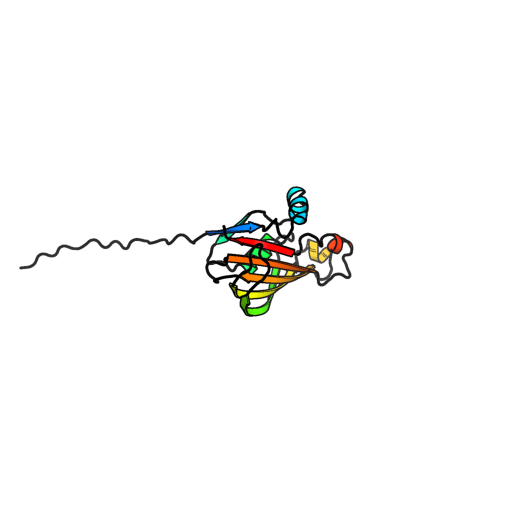4.798 -6.059 18.291 1.00 86.44 92 TYR A O 1
ATOM 711 N N . ILE A 1 93 ? -6.690 -4.853 18.353 1.00 89.81 93 ILE A N 1
ATOM 712 C CA . ILE A 1 93 ? -7.591 -5.978 18.610 1.00 89.81 93 ILE A CA 1
ATOM 713 C C . ILE A 1 93 ? -8.800 -5.845 17.691 1.00 89.81 93 ILE A C 1
ATOM 715 O O . ILE A 1 93 ? -9.523 -4.846 17.755 1.00 89.81 93 ILE A O 1
ATOM 719 N N . GLY A 1 94 ? -9.036 -6.857 16.860 1.00 92.25 94 GLY A N 1
ATOM 720 C CA . GLY A 1 94 ? -10.200 -6.901 15.984 1.00 92.25 94 GLY A CA 1
ATOM 721 C C . GLY A 1 94 ? -9.937 -7.575 14.647 1.00 92.25 94 GLY A C 1
ATOM 722 O O . GLY A 1 94 ? -9.024 -8.387 14.497 1.00 92.25 94 GLY A O 1
ATOM 723 N N . ASP A 1 95 ? -10.773 -7.225 13.675 1.00 93.00 95 ASP A N 1
ATOM 724 C CA . ASP A 1 95 ? -10.715 -7.775 12.328 1.00 93.00 95 ASP A CA 1
ATOM 725 C C . ASP A 1 95 ? -9.446 -7.334 11.601 1.00 93.00 95 ASP A C 1
ATOM 727 O O . ASP A 1 95 ? -9.112 -6.147 11.554 1.00 93.00 95 ASP A O 1
ATOM 731 N N . TYR A 1 96 ? -8.791 -8.285 10.945 1.00 93.00 96 TYR A N 1
ATOM 732 C CA . TYR A 1 96 ? -7.715 -8.004 10.007 1.00 93.00 96 TYR A CA 1
ATOM 733 C C . TYR A 1 96 ? -7.935 -8.745 8.690 1.00 93.00 96 TYR A C 1
ATOM 735 O O . TYR A 1 96 ? -8.663 -9.742 8.605 1.00 93.00 96 TYR A O 1
ATOM 743 N N . ARG A 1 97 ? -7.315 -8.227 7.633 1.00 94.25 97 ARG A N 1
ATOM 744 C CA . ARG A 1 97 ? -7.329 -8.812 6.290 1.00 94.25 97 ARG A CA 1
ATOM 745 C C . ARG A 1 97 ? -5.930 -8.741 5.714 1.00 94.25 97 ARG A C 1
ATOM 747 O O . ARG A 1 97 ? -5.256 -7.737 5.908 1.00 94.25 97 ARG A O 1
ATOM 754 N N . THR A 1 98 ? -5.532 -9.759 4.968 1.00 95.25 98 THR A N 1
ATOM 755 C CA . THR A 1 98 ? -4.276 -9.754 4.217 1.00 95.25 98 THR A CA 1
ATOM 756 C C . THR A 1 98 ? -4.589 -9.977 2.750 1.00 95.25 98 THR A C 1
ATOM 758 O O . THR A 1 98 ? -5.344 -10.888 2.403 1.00 95.25 98 THR A O 1
ATOM 761 N N . ARG A 1 99 ? -4.002 -9.163 1.875 1.00 96.62 99 ARG A N 1
ATOM 762 C CA . ARG A 1 99 ? -4.032 -9.364 0.427 1.00 96.62 99 ARG A CA 1
ATOM 763 C C . ARG A 1 99 ? -2.613 -9.437 -0.103 1.00 96.62 99 ARG A C 1
ATOM 765 O O . ARG A 1 99 ? -1.814 -8.557 0.186 1.00 96.62 99 ARG A O 1
ATOM 772 N N . VAL A 1 100 ? -2.331 -10.459 -0.901 1.00 96.31 100 VAL A N 1
ATOM 773 C CA . VAL A 1 100 ? -1.071 -10.593 -1.631 1.00 96.31 100 VAL A CA 1
ATOM 774 C C . VAL A 1 100 ? -1.357 -10.435 -3.118 1.00 96.31 100 VAL A C 1
ATOM 776 O O . VAL A 1 100 ? -2.184 -11.157 -3.683 1.00 96.31 100 VAL A O 1
ATOM 779 N N . THR A 1 101 ? -0.661 -9.498 -3.743 1.00 95.38 101 THR A N 1
ATOM 780 C CA . THR A 1 101 ? -0.818 -9.110 -5.140 1.00 95.38 101 THR A CA 1
ATOM 781 C C . THR A 1 101 ? 0.528 -9.213 -5.843 1.00 95.38 101 THR A C 1
ATOM 783 O O . THR A 1 101 ? 1.527 -8.688 -5.357 1.00 95.38 101 THR A O 1
ATOM 786 N N . LEU A 1 102 ? 0.559 -9.876 -6.995 1.00 92.25 102 LEU A N 1
ATOM 787 C CA . LEU A 1 102 ? 1.653 -9.727 -7.942 1.00 92.25 102 LEU A CA 1
ATOM 788 C C . LEU A 1 102 ? 1.442 -8.431 -8.716 1.00 92.25 102 LEU A C 1
ATOM 790 O O . LEU A 1 102 ? 0.389 -8.226 -9.324 1.00 92.25 102 LEU A O 1
ATOM 794 N N . VAL A 1 103 ? 2.443 -7.567 -8.665 1.00 90.25 103 VAL A N 1
ATOM 795 C CA . VAL A 1 103 ? 2.508 -6.313 -9.406 1.00 90.25 103 VAL A CA 1
ATOM 796 C C . VAL A 1 103 ? 3.522 -6.517 -10.511 1.00 90.25 103 VAL A C 1
ATOM 798 O O . VAL A 1 103 ? 4.658 -6.905 -10.247 1.00 90.25 103 VAL A O 1
ATOM 801 N N . THR A 1 104 ? 3.103 -6.320 -11.754 1.00 87.56 104 THR A N 1
ATOM 802 C CA . THR A 1 104 ? 4.008 -6.367 -12.902 1.00 87.56 104 THR A CA 1
ATOM 803 C C . THR A 1 104 ? 3.998 -5.026 -13.604 1.00 87.56 104 THR A C 1
ATOM 805 O O . THR A 1 104 ? 2.937 -4.586 -14.049 1.00 87.56 104 THR A O 1
ATOM 808 N N . ASP A 1 105 ? 5.169 -4.416 -13.734 1.00 84.38 105 ASP A N 1
ATOM 809 C CA . ASP A 1 105 ? 5.376 -3.287 -14.628 1.00 84.38 105 ASP A CA 1
ATOM 810 C C . ASP A 1 105 ? 5.870 -3.792 -15.985 1.00 84.38 105 ASP A C 1
ATOM 812 O O . ASP A 1 105 ? 6.876 -4.497 -16.083 1.00 84.38 105 ASP A O 1
ATOM 816 N N . LYS A 1 106 ? 5.109 -3.447 -17.025 1.00 78.69 106 LYS A N 1
ATOM 817 C CA . LYS A 1 106 ? 5.404 -3.755 -18.427 1.00 78.69 106 LYS A CA 1
ATOM 818 C C . LYS A 1 106 ? 5.453 -2.489 -19.280 1.00 78.69 106 LYS A C 1
ATOM 820 O O . LYS A 1 106 ? 5.102 -2.534 -20.463 1.00 78.69 106 LYS A O 1
ATOM 825 N N . SER A 1 107 ? 5.787 -1.346 -18.687 1.00 81.62 107 SER A N 1
ATOM 826 C CA . SER A 1 107 ? 6.080 -0.142 -19.458 1.00 81.62 107 SER A CA 1
ATOM 827 C C . SER A 1 107 ? 7.188 -0.440 -20.489 1.00 81.62 107 SER A C 1
ATOM 829 O O . SER A 1 107 ? 8.035 -1.304 -20.241 1.00 81.62 107 SER A O 1
ATOM 831 N N . PRO A 1 108 ? 7.166 0.196 -21.677 1.00 80.00 108 PRO A N 1
ATOM 832 C CA . PRO A 1 108 ? 8.175 -0.046 -22.709 1.00 80.00 108 PRO A CA 1
ATOM 833 C C . PRO A 1 108 ? 9.605 0.109 -22.182 1.00 80.00 108 PRO A C 1
ATOM 835 O O . PRO A 1 108 ? 10.418 -0.785 -22.394 1.00 80.00 108 PRO A O 1
ATOM 838 N N . ASP A 1 109 ? 9.852 1.169 -21.413 1.00 77.00 109 ASP A N 1
ATOM 839 C CA . ASP A 1 109 ? 11.161 1.485 -20.837 1.00 77.00 109 ASP A CA 1
ATOM 840 C C . ASP A 1 109 ? 11.619 0.393 -19.853 1.00 77.00 109 ASP A C 1
ATOM 842 O O . ASP A 1 109 ? 12.756 -0.077 -19.915 1.00 77.00 109 ASP A O 1
ATOM 846 N N . THR A 1 110 ? 10.715 -0.093 -18.991 1.00 76.06 110 THR A N 1
ATOM 847 C CA . THR A 1 110 ? 11.019 -1.189 -18.060 1.00 76.06 110 THR A CA 1
ATOM 848 C C . THR A 1 110 ? 11.245 -2.508 -18.796 1.00 76.06 110 THR A C 1
ATOM 850 O O . THR A 1 110 ? 12.095 -3.284 -18.381 1.00 76.06 110 THR A O 1
ATOM 853 N N . VAL A 1 111 ? 10.511 -2.793 -19.875 1.00 77.69 111 VAL A N 1
ATOM 854 C CA . VAL A 1 111 ? 10.687 -4.029 -20.665 1.00 77.69 111 VAL A CA 1
ATOM 855 C C . VAL A 1 111 ? 11.996 -4.016 -21.461 1.00 77.69 111 VAL A C 1
ATOM 857 O O . VAL A 1 111 ? 12.606 -5.068 -21.651 1.00 77.69 111 VAL A O 1
ATOM 860 N N . GLU A 1 112 ? 12.433 -2.842 -21.919 1.00 79.69 112 GLU A N 1
ATOM 861 C CA . GLU A 1 112 ? 13.733 -2.654 -22.567 1.00 79.69 112 GLU A CA 1
ATOM 862 C C . GLU A 1 112 ? 14.885 -2.854 -21.575 1.00 79.69 112 GLU A C 1
ATOM 864 O O . GLU A 1 112 ? 15.823 -3.596 -21.870 1.00 79.69 112 GLU A O 1
ATOM 869 N N . ALA A 1 113 ? 14.785 -2.259 -20.381 1.00 76.81 113 ALA A N 1
ATOM 870 C CA . ALA A 1 113 ? 15.789 -2.398 -19.327 1.00 76.81 113 ALA A CA 1
ATOM 871 C C . ALA A 1 113 ? 15.790 -3.795 -18.674 1.00 76.81 113 ALA A C 1
ATOM 873 O O . ALA A 1 113 ? 16.845 -4.327 -18.336 1.00 76.81 113 ALA A O 1
ATOM 874 N N . TYR A 1 114 ? 14.612 -4.404 -18.523 1.00 75.19 114 TYR A N 1
ATOM 875 C CA . TYR A 1 114 ? 14.390 -5.698 -17.884 1.00 75.19 114 TYR A CA 1
ATOM 876 C C . TYR A 1 114 ? 13.511 -6.551 -18.788 1.00 75.19 114 TYR A C 1
ATOM 878 O O . TYR A 1 114 ? 12.303 -6.341 -18.887 1.00 75.19 114 TYR A O 1
ATOM 886 N N . LYS A 1 115 ? 14.091 -7.582 -19.403 1.00 71.50 115 LYS A N 1
ATOM 887 C CA . LYS A 1 115 ? 13.472 -8.359 -20.495 1.00 71.50 115 LYS A CA 1
ATOM 888 C C . LYS A 1 115 ? 12.058 -8.894 -20.206 1.00 71.50 115 LYS A C 1
ATOM 890 O O . LYS A 1 115 ? 11.287 -9.149 -21.131 1.00 71.50 115 LYS A O 1
ATOM 895 N N . PHE A 1 116 ? 11.718 -9.100 -18.935 1.00 72.94 116 PHE A N 1
ATOM 896 C CA . PHE A 1 116 ? 10.421 -9.618 -18.486 1.00 72.94 116 PHE A CA 1
ATOM 897 C C . PHE A 1 116 ? 9.566 -8.597 -17.716 1.00 72.94 116 PHE A C 1
ATOM 899 O O . PHE A 1 116 ? 8.504 -8.956 -17.201 1.00 72.94 1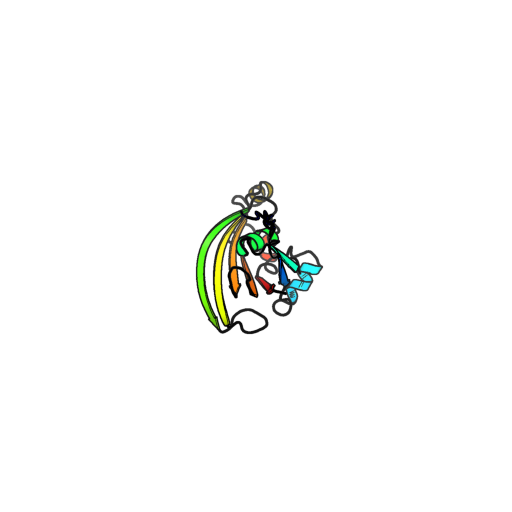16 PHE A O 1
ATOM 906 N N . GLY A 1 117 ? 9.999 -7.339 -17.662 1.00 78.81 117 GLY A N 1
ATOM 907 C CA . GLY A 1 117 ? 9.451 -6.315 -16.785 1.00 78.81 117 GLY A CA 1
ATOM 908 C C . GLY A 1 117 ? 9.914 -6.469 -15.334 1.00 78.81 117 GLY A C 1
ATOM 909 O O . GLY A 1 117 ? 10.648 -7.397 -14.986 1.00 78.81 117 GLY A O 1
ATOM 910 N N . VAL A 1 118 ? 9.453 -5.565 -14.471 1.00 79.75 118 VAL A N 1
ATOM 911 C CA . VAL A 1 118 ? 9.668 -5.636 -13.018 1.00 79.75 118 VAL A CA 1
ATOM 912 C C . VAL A 1 118 ? 8.496 -6.367 -12.376 1.00 79.75 118 VAL A C 1
ATOM 914 O O . VAL A 1 118 ? 7.338 -6.022 -12.617 1.00 79.75 118 VAL A O 1
ATOM 917 N N . VAL A 1 119 ? 8.788 -7.378 -11.550 1.00 86.12 119 VAL A N 1
ATOM 918 C CA . VAL A 1 119 ? 7.763 -8.189 -10.880 1.00 86.12 119 VAL A CA 1
ATOM 919 C C . VAL A 1 119 ? 7.940 -8.111 -9.372 1.00 86.12 119 VAL A C 1
ATOM 921 O O . VAL A 1 119 ? 8.985 -8.484 -8.841 1.00 86.12 119 VAL A O 1
ATOM 924 N N . GLN A 1 120 ? 6.895 -7.691 -8.666 1.00 87.62 120 GLN A N 1
ATOM 925 C CA . GLN A 1 120 ? 6.886 -7.587 -7.210 1.00 87.62 120 GLN A CA 1
ATOM 926 C C . GLN A 1 120 ? 5.754 -8.418 -6.603 1.00 87.62 120 GLN A C 1
ATOM 928 O O . GLN A 1 120 ? 4.636 -8.441 -7.114 1.00 87.62 120 GLN A O 1
ATOM 933 N N . ARG A 1 121 ? 6.026 -9.067 -5.471 1.00 91.50 121 ARG A N 1
ATOM 934 C CA . ARG A 1 121 ? 5.007 -9.571 -4.548 1.00 91.50 121 ARG A CA 1
ATOM 935 C C . ARG A 1 121 ? 4.733 -8.480 -3.524 1.00 91.50 121 ARG A C 1
ATOM 937 O O . ARG A 1 121 ? 5.587 -8.210 -2.687 1.00 91.50 121 ARG A O 1
ATOM 944 N N . VAL A 1 122 ? 3.547 -7.890 -3.572 1.00 92.19 122 VAL A N 1
ATOM 945 C CA . VAL A 1 122 ? 3.085 -6.923 -2.577 1.00 92.19 122 VAL A CA 1
ATOM 946 C C . VAL A 1 122 ? 2.100 -7.591 -1.632 1.00 92.19 122 VAL A C 1
ATOM 948 O O . VAL A 1 122 ? 1.120 -8.189 -2.065 1.00 92.19 122 VAL A O 1
ATOM 951 N N . GLU A 1 123 ? 2.342 -7.472 -0.337 1.00 95.25 123 GLU A N 1
ATOM 952 C CA . GLU A 1 123 ? 1.452 -7.878 0.735 1.00 95.25 123 GLU A CA 1
ATOM 953 C C . GLU A 1 123 ? 0.930 -6.641 1.461 1.00 95.25 123 GLU A C 1
ATOM 955 O O . GLU A 1 123 ? 1.700 -5.796 1.911 1.00 95.25 123 GLU A O 1
ATOM 960 N N . ILE A 1 124 ? -0.393 -6.538 1.565 1.00 94.62 124 ILE A N 1
ATOM 961 C CA . ILE A 1 124 ? -1.066 -5.480 2.310 1.00 94.62 124 ILE A CA 1
ATOM 962 C C . ILE A 1 124 ? -1.872 -6.112 3.428 1.00 94.62 124 ILE A C 1
ATOM 964 O O . ILE A 1 124 ? -2.765 -6.930 3.181 1.00 94.62 124 ILE A O 1
ATOM 968 N N . ILE A 1 125 ? -1.559 -5.713 4.657 1.00 94.12 125 ILE A N 1
ATOM 969 C CA . ILE A 1 125 ? -2.306 -6.091 5.855 1.00 94.12 125 ILE A CA 1
ATOM 970 C C . ILE A 1 125 ? -3.172 -4.900 6.235 1.00 94.12 125 ILE A C 1
ATOM 972 O O . ILE A 1 125 ? -2.691 -3.781 6.337 1.00 94.12 125 ILE A O 1
ATOM 976 N N . THR A 1 126 ? -4.464 -5.117 6.421 1.00 94.31 126 THR A N 1
ATOM 977 C CA . THR A 1 126 ? -5.438 -4.074 6.738 1.00 94.31 126 THR A CA 1
ATOM 978 C C . THR A 1 126 ? -6.102 -4.389 8.068 1.00 94.31 126 THR A C 1
ATOM 980 O O . THR A 1 126 ? -6.657 -5.475 8.234 1.00 94.31 126 THR A O 1
ATOM 983 N N . TYR A 1 127 ? -6.102 -3.424 8.984 1.00 92.94 127 TYR A N 1
ATOM 984 C CA . TYR A 1 127 ? -6.688 -3.542 10.318 1.00 92.94 127 TYR A CA 1
ATOM 985 C C . TYR A 1 127 ? -7.979 -2.730 10.415 1.00 92.94 127 TYR A C 1
ATOM 987 O O . TYR A 1 127 ? -8.024 -1.563 10.022 1.00 92.94 127 TYR A O 1
ATOM 995 N N . GLY A 1 128 ? -9.042 -3.312 10.969 1.00 90.75 128 GLY A N 1
ATOM 996 C CA . GLY A 1 128 ? -10.338 -2.651 11.121 1.00 90.75 128 GLY A CA 1
ATOM 997 C C . GLY A 1 128 ? -11.359 -3.009 10.045 1.00 90.75 128 GLY A C 1
ATOM 998 O O . GLY A 1 128 ? -11.249 -4.008 9.331 1.00 90.75 128 GLY A O 1
ATOM 999 N N . ARG A 1 129 ? -12.419 -2.207 9.948 1.00 84.69 129 ARG A N 1
ATOM 1000 C CA . ARG A 1 129 ? -13.529 -2.449 9.014 1.00 84.69 129 ARG A CA 1
ATOM 1001 C C . ARG A 1 129 ? -13.115 -2.171 7.565 1.00 84.69 129 ARG A C 1
ATOM 1003 O O . ARG A 1 129 ? -12.155 -1.453 7.333 1.00 84.69 129 ARG A O 1
ATOM 1010 N N . THR A 1 130 ? -13.827 -2.738 6.591 1.00 78.25 130 THR A N 1
ATOM 1011 C CA . THR A 1 130 ? -13.548 -2.526 5.156 1.00 78.25 130 THR A CA 1
ATOM 1012 C C . THR A 1 130 ? -13.831 -1.101 4.693 1.00 78.25 130 THR A C 1
ATOM 1014 O O . THR A 1 130 ? -13.140 -0.606 3.819 1.00 78.25 130 THR A O 1
ATOM 1017 N N . ASP A 1 131 ? -14.844 -0.458 5.271 1.00 79.88 131 ASP A N 1
ATOM 1018 C CA . ASP A 1 131 ? -15.319 0.885 4.917 1.00 79.88 131 ASP A CA 1
ATOM 1019 C C . ASP A 1 131 ? -14.585 2.014 5.659 1.00 79.88 131 ASP A C 1
ATOM 1021 O O . ASP A 1 131 ? -14.679 3.184 5.292 1.00 79.88 131 ASP A O 1
ATOM 1025 N N . ALA A 1 132 ? -13.863 1.667 6.723 1.00 81.12 132 ALA A N 1
ATOM 1026 C CA . ALA A 1 132 ? -12.973 2.566 7.442 1.00 81.12 132 ALA A CA 1
ATOM 1027 C C . ALA A 1 132 ? -11.859 1.753 8.121 1.00 81.12 132 ALA A C 1
ATOM 1029 O O . ALA A 1 132 ? -11.911 1.522 9.337 1.00 81.12 132 ALA A O 1
ATOM 1030 N N . PRO A 1 133 ? -10.867 1.273 7.351 1.00 90.25 133 PRO A N 1
ATOM 1031 C CA . PRO A 1 133 ? -9.699 0.631 7.927 1.00 90.25 133 PRO A CA 1
ATOM 1032 C C . PRO A 1 133 ? -9.002 1.584 8.888 1.00 90.25 133 PRO A C 1
ATOM 1034 O O . PRO A 1 133 ? -8.704 2.719 8.519 1.00 90.25 133 PRO A O 1
ATOM 1037 N N . LYS A 1 134 ? -8.735 1.120 10.110 1.00 91.75 134 LYS A N 1
ATOM 1038 C CA . LYS A 1 134 ? -8.010 1.901 11.117 1.00 91.75 134 LYS A CA 1
ATOM 1039 C C . LYS A 1 134 ? -6.560 2.117 10.717 1.00 91.75 134 LYS A C 1
ATOM 1041 O O . LYS A 1 134 ? -5.978 3.129 11.082 1.00 91.75 134 LYS A O 1
ATOM 1046 N N . ALA A 1 135 ? -5.983 1.151 10.013 1.00 92.75 135 ALA A N 1
ATOM 1047 C CA . ALA A 1 135 ? -4.602 1.198 9.585 1.00 92.75 135 ALA A CA 1
ATOM 1048 C C . ALA A 1 135 ? -4.311 0.139 8.521 1.00 92.75 135 ALA A C 1
ATOM 1050 O O . ALA A 1 135 ? -5.105 -0.788 8.314 1.00 92.75 135 ALA A O 1
ATOM 1051 N N . PHE A 1 136 ? -3.147 0.256 7.893 1.00 93.31 136 PHE A N 1
ATOM 1052 C CA . PHE A 1 136 ? -2.617 -0.766 7.005 1.00 93.31 136 PHE A CA 1
ATOM 1053 C C . PHE A 1 136 ? -1.087 -0.823 7.027 1.00 93.31 136 PHE A C 1
ATOM 1055 O O . PHE A 1 136 ? -0.418 0.166 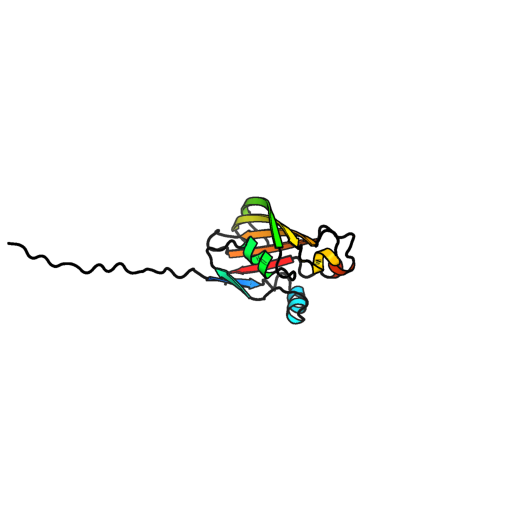7.314 1.00 93.31 136 PHE A O 1
ATOM 1062 N N . GLU A 1 137 ? -0.550 -1.989 6.688 1.00 92.50 137 GLU A N 1
ATOM 1063 C CA . GLU A 1 137 ? 0.866 -2.231 6.411 1.00 92.50 137 GLU A CA 1
ATOM 1064 C C . GLU A 1 137 ? 1.027 -2.593 4.941 1.00 92.50 137 GLU A C 1
ATOM 1066 O O . GLU A 1 137 ? 0.188 -3.299 4.379 1.00 92.50 137 GLU A O 1
ATOM 1071 N N . PHE A 1 138 ? 2.119 -2.137 4.345 1.00 91.94 138 PHE A N 1
ATOM 1072 C CA . PHE A 1 138 ? 2.551 -2.466 2.999 1.00 91.94 138 PHE A CA 1
ATOM 1073 C C . PHE A 1 138 ? 3.907 -3.155 3.076 1.00 91.94 138 PHE A C 1
ATOM 1075 O O . PHE A 1 138 ? 4.805 -2.663 3.759 1.00 91.94 138 PHE A O 1
ATOM 1082 N N . LYS A 1 139 ? 4.056 -4.274 2.366 1.00 91.00 139 LYS A N 1
ATOM 1083 C CA . LYS A 1 139 ? 5.322 -4.993 2.213 1.00 91.00 139 LYS A CA 1
ATOM 1084 C C . LYS A 1 139 ? 5.509 -5.413 0.762 1.00 91.00 139 LYS A C 1
ATOM 1086 O O . LYS A 1 139 ? 4.680 -6.148 0.236 1.00 91.00 139 LYS A O 1
ATOM 1091 N N . ALA A 1 140 ? 6.589 -4.998 0.120 1.00 88.69 140 ALA A N 1
ATOM 1092 C CA . ALA A 1 140 ? 6.935 -5.369 -1.244 1.00 88.69 140 ALA A CA 1
ATOM 1093 C C . ALA A 1 140 ? 8.184 -6.254 -1.278 1.00 88.69 140 ALA A C 1
ATOM 1095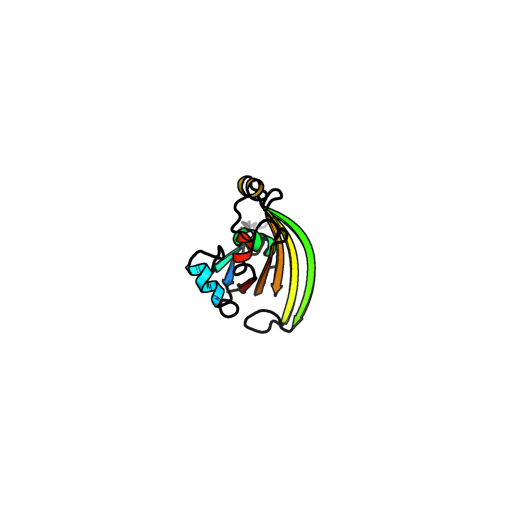 O O . ALA A 1 140 ? 9.135 -6.077 -0.523 1.00 88.69 140 ALA A O 1
ATOM 1096 N N . THR A 1 141 ? 8.196 -7.224 -2.185 1.00 87.00 141 THR A N 1
ATOM 1097 C CA . THR A 1 141 ? 9.357 -8.074 -2.452 1.00 87.00 141 THR A CA 1
ATOM 1098 C C . THR A 1 141 ? 9.557 -8.187 -3.952 1.00 87.00 141 THR A C 1
ATOM 1100 O O . THR A 1 14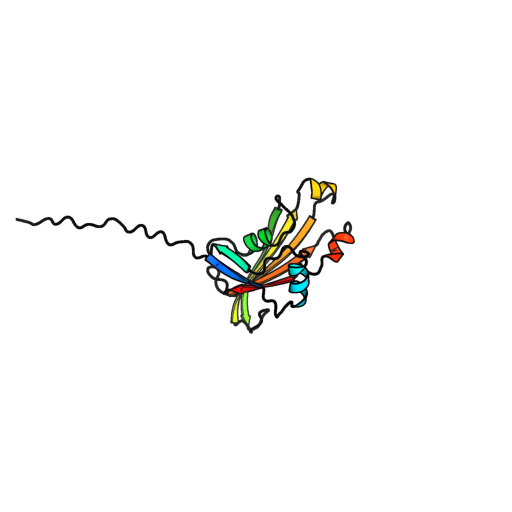1 ? 8.672 -8.670 -4.658 1.00 87.00 141 THR A O 1
ATOM 1103 N N . LEU A 1 142 ? 10.718 -7.761 -4.444 1.00 83.44 142 LEU A N 1
ATOM 1104 C CA . LEU A 1 142 ? 11.098 -7.916 -5.846 1.00 83.44 142 LEU A CA 1
ATOM 1105 C C . LEU A 1 142 ? 11.372 -9.397 -6.155 1.00 83.44 142 LEU A C 1
ATOM 1107 O O . LEU A 1 142 ? 12.134 -10.050 -5.444 1.00 83.44 142 LEU A O 1
ATOM 1111 N N . LEU A 1 143 ? 10.748 -9.937 -7.203 1.00 81.81 143 LEU A N 1
ATOM 1112 C CA . LEU A 1 143 ? 10.821 -11.363 -7.545 1.00 81.81 143 LEU A CA 1
ATOM 1113 C C . LEU A 1 143 ? 11.855 -11.680 -8.632 1.00 81.81 143 LEU A C 1
ATOM 1115 O O . LEU A 1 143 ? 12.364 -12.797 -8.680 1.00 81.81 143 LEU A O 1
ATOM 1119 N N . ASN A 1 144 ? 12.203 -10.723 -9.491 1.00 76.06 144 ASN A N 1
ATOM 1120 C CA . ASN A 1 144 ? 13.161 -10.903 -10.588 1.00 76.06 144 ASN A CA 1
ATOM 1121 C C . ASN A 1 144 ? 14.583 -10.404 -10.246 1.00 76.06 144 ASN A C 1
ATOM 1123 O O . ASN A 1 144 ? 15.281 -9.868 -11.099 1.00 76.06 144 ASN A O 1
ATOM 1127 N N . TYR A 1 145 ? 15.037 -10.666 -9.015 1.00 57.16 145 TYR A N 1
ATOM 1128 C CA . TYR A 1 145 ? 16.302 -10.204 -8.405 1.00 57.16 145 TYR A CA 1
ATOM 1129 C C . TYR A 1 145 ? 17.591 -10.483 -9.214 1.00 57.16 145 TYR A C 1
ATOM 1131 O O . TYR A 1 145 ? 18.637 -9.898 -8.949 1.00 57.16 145 TYR A O 1
ATOM 1139 N N . ARG A 1 146 ? 17.552 -11.388 -10.203 1.00 54.41 146 ARG A N 1
ATOM 1140 C CA . ARG A 1 146 ? 18.742 -11.843 -10.942 1.00 54.41 146 ARG A CA 1
ATOM 1141 C C . ARG A 1 146 ? 19.265 -10.839 -11.980 1.00 54.41 146 ARG A C 1
ATOM 1143 O O . ARG A 1 146 ? 20.418 -10.973 -12.371 1.00 54.41 146 ARG A O 1
ATOM 1150 N N . GLU A 1 147 ? 18.459 -9.862 -12.402 1.00 51.25 147 GLU A N 1
ATOM 1151 C CA . GLU A 1 147 ? 18.852 -8.843 -13.397 1.00 51.25 147 GLU A CA 1
ATOM 1152 C C . GLU A 1 147 ? 19.098 -7.451 -12.790 1.00 51.25 147 GLU A C 1
ATOM 1154 O O . GLU A 1 147 ? 19.216 -6.478 -13.523 1.00 51.25 147 GLU A O 1
ATOM 1159 N N . SER A 1 148 ? 19.172 -7.320 -11.460 1.00 52.28 148 SER A N 1
ATOM 1160 C CA . SER A 1 148 ? 19.096 -5.995 -10.841 1.00 52.28 148 SER A CA 1
ATOM 116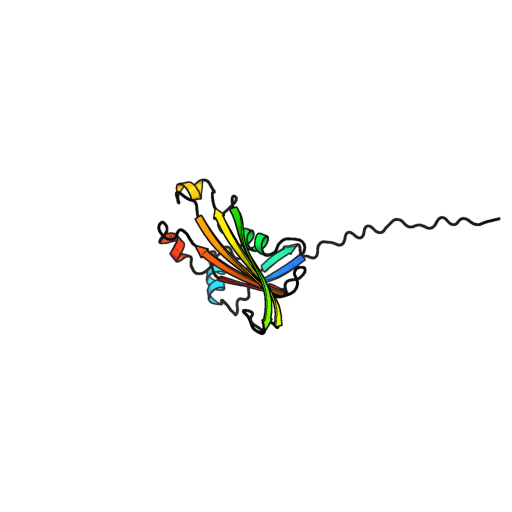1 C C . SER A 1 148 ? 19.777 -5.882 -9.474 1.00 52.28 148 SER A C 1
ATOM 1163 O O . SER A 1 148 ? 19.123 -5.577 -8.471 1.00 52.28 148 SER A O 1
ATOM 1165 N N . ALA A 1 149 ? 21.095 -6.073 -9.410 1.00 51.47 149 ALA A N 1
ATOM 1166 C CA . ALA A 1 149 ? 21.850 -5.617 -8.237 1.00 51.47 149 ALA A CA 1
ATOM 1167 C C . ALA A 1 149 ? 21.516 -4.139 -7.907 1.00 51.47 149 ALA A C 1
ATOM 1169 O O . ALA A 1 149 ? 21.337 -3.800 -6.744 1.00 51.47 149 ALA A O 1
ATOM 1170 N N . GLU A 1 150 ? 21.262 -3.319 -8.934 1.00 51.56 150 GLU A N 1
ATOM 1171 C CA . GLU A 1 150 ? 20.843 -1.912 -8.837 1.00 51.56 150 GLU A CA 1
ATOM 1172 C C . GLU A 1 150 ? 19.438 -1.696 -8.228 1.00 51.56 150 GLU A C 1
ATOM 1174 O O . GLU A 1 150 ? 19.217 -0.705 -7.540 1.00 51.56 150 GLU A O 1
ATOM 1179 N N . LEU A 1 151 ? 18.478 -2.619 -8.405 1.00 53.75 151 LEU A N 1
ATOM 1180 C CA . LEU A 1 151 ? 17.135 -2.485 -7.798 1.00 53.75 151 LEU A CA 1
ATOM 1181 C C . LEU A 1 151 ? 17.081 -3.013 -6.356 1.00 53.75 151 LEU A C 1
ATOM 1183 O O . LEU A 1 151 ? 16.166 -2.677 -5.602 1.00 53.75 151 LEU A O 1
ATOM 1187 N N . ALA A 1 152 ? 18.038 -3.857 -5.965 1.00 48.94 152 ALA A N 1
ATOM 1188 C CA . ALA A 1 152 ? 18.139 -4.399 -4.612 1.00 48.94 152 ALA A CA 1
ATOM 1189 C C . ALA A 1 152 ? 18.636 -3.357 -3.594 1.00 48.94 152 ALA A C 1
ATOM 1191 O O . ALA A 1 152 ? 18.273 -3.425 -2.418 1.00 48.94 152 ALA A O 1
ATOM 1192 N N . GLU A 1 153 ? 19.413 -2.369 -4.049 1.00 45.28 153 GLU A N 1
ATOM 1193 C CA . GLU A 1 153 ? 19.898 -1.250 -3.229 1.00 45.28 153 GLU A CA 1
ATOM 1194 C C . GLU A 1 153 ? 18.748 -0.346 -2.732 1.00 45.28 153 GLU A C 1
ATOM 1196 O O . GLU A 1 153 ? 18.877 0.320 -1.707 1.00 45.28 153 GLU A O 1
ATOM 1201 N N . GLY A 1 154 ? 17.567 -0.423 -3.362 1.00 49.12 154 GLY A N 1
ATOM 1202 C CA . GLY A 1 154 ? 16.333 0.270 -2.969 1.00 49.12 154 GLY A CA 1
ATOM 1203 C C . GLY A 1 154 ? 15.490 -0.418 -1.884 1.00 49.12 154 GLY A C 1
ATOM 1204 O O . GLY A 1 154 ? 14.319 -0.076 -1.726 1.00 49.12 154 GLY A O 1
ATOM 1205 N N . SER A 1 155 ? 16.038 -1.384 -1.128 1.00 58.41 155 SER A N 1
ATOM 1206 C CA . SER A 1 155 ? 15.277 -2.208 -0.158 1.00 58.41 155 SER A CA 1
ATOM 1207 C C . SER A 1 155 ? 14.543 -1.443 0.961 1.00 58.41 155 SER A C 1
ATOM 1209 O O . SER A 1 155 ? 13.733 -2.022 1.682 1.00 58.41 155 SER A O 1
ATOM 1211 N N . ILE A 1 156 ? 14.799 -0.143 1.084 1.00 64.25 156 ILE A N 1
ATOM 1212 C CA . ILE A 1 156 ? 14.422 0.704 2.213 1.00 64.25 156 ILE A CA 1
ATOM 1213 C C . ILE A 1 156 ? 12.973 1.210 2.122 1.00 64.25 156 ILE A C 1
ATOM 1215 O O . ILE A 1 156 ? 12.341 1.464 3.142 1.00 64.25 156 ILE A O 1
ATOM 1219 N N . CYS A 1 157 ? 12.403 1.293 0.916 1.00 77.50 157 CYS A N 1
ATOM 1220 C CA . CYS A 1 157 ? 11.026 1.762 0.702 1.00 77.50 157 CYS A CA 1
ATOM 1221 C C . CYS A 1 157 ? 10.014 0.605 0.562 1.00 77.50 157 CYS A C 1
ATOM 1223 O O . CYS A 1 157 ? 8.887 0.810 0.113 1.00 77.50 157 CYS A O 1
ATOM 1225 N N . ASN A 1 158 ? 10.417 -0.625 0.893 1.00 82.62 158 ASN A N 1
ATOM 1226 C CA . ASN A 1 158 ? 9.613 -1.822 0.641 1.00 82.62 158 ASN A CA 1
ATOM 1227 C C . ASN A 1 158 ? 8.685 -2.195 1.793 1.00 82.62 158 ASN A C 1
ATOM 1229 O O . ASN A 1 158 ? 7.790 -3.006 1.586 1.00 82.62 158 ASN A O 1
ATOM 1233 N N . GLU A 1 159 ? 8.875 -1.638 2.986 1.00 87.12 159 GLU A N 1
ATOM 1234 C CA . GLU A 1 159 ? 8.001 -1.886 4.126 1.00 87.12 159 GLU A CA 1
ATOM 1235 C C . GLU A 1 159 ? 7.643 -0.571 4.819 1.00 87.12 159 GLU A C 1
ATOM 1237 O O . GLU A 1 159 ? 8.515 0.225 5.150 1.00 87.12 159 GLU A O 1
ATOM 1242 N N . PHE A 1 160 ? 6.346 -0.335 5.016 1.00 88.19 160 PHE A N 1
ATOM 1243 C CA . PHE A 1 160 ? 5.838 0.836 5.726 1.00 88.19 160 PHE A CA 1
ATOM 1244 C C . PHE A 1 160 ? 4.415 0.605 6.236 1.00 88.19 160 PHE A C 1
ATOM 1246 O O . PHE A 1 160 ? 3.709 -0.302 5.790 1.00 88.19 160 PHE A O 1
ATOM 1253 N N . SER A 1 161 ? 3.956 1.454 7.155 1.00 91.19 161 SER A N 1
ATOM 1254 C CA . SER A 1 161 ? 2.593 1.390 7.684 1.00 91.19 161 SER A CA 1
ATOM 1255 C C . SER A 1 161 ? 1.949 2.758 7.825 1.00 91.19 161 SER A C 1
ATOM 1257 O O . SER A 1 161 ? 2.628 3.762 8.006 1.00 91.19 161 SER A O 1
ATOM 1259 N N . TYR A 1 162 ? 0.623 2.790 7.764 1.00 92.12 162 TYR A N 1
ATOM 1260 C CA . TYR A 1 162 ? -0.186 3.997 7.885 1.00 92.12 162 TYR A CA 1
ATOM 1261 C C . TYR A 1 162 ? -1.300 3.811 8.906 1.00 92.12 162 TYR A C 1
ATOM 1263 O O . TYR A 1 162 ? -1.939 2.760 8.954 1.00 92.12 162 TYR A O 1
ATOM 1271 N N . VAL A 1 163 ? -1.598 4.877 9.645 1.00 91.75 163 VAL A N 1
ATOM 1272 C CA . VAL A 1 163 ? -2.694 4.950 10.618 1.00 91.75 163 VAL A CA 1
ATOM 1273 C C . VAL A 1 163 ? -3.715 5.987 10.158 1.00 91.75 163 VAL A C 1
ATOM 1275 O O . VAL A 1 163 ? -3.353 7.051 9.651 1.00 91.75 163 VAL A O 1
ATOM 1278 N N . LEU A 1 164 ? -5.000 5.664 10.290 1.00 91.56 164 LEU A N 1
ATOM 1279 C CA . LEU A 1 164 ? -6.102 6.578 9.995 1.00 91.56 164 LEU A CA 1
ATOM 1280 C C . LEU A 1 164 ? -6.066 7.768 10.969 1.00 91.56 164 LEU A C 1
ATOM 1282 O O . LEU A 1 164 ? -5.913 7.565 12.174 1.00 91.56 164 LEU A O 1
ATOM 1286 N N . LYS A 1 165 ? -6.213 8.987 10.442 1.00 88.19 165 LYS A N 1
ATOM 1287 C CA . LYS A 1 165 ? -6.346 10.225 11.224 1.00 88.19 165 LYS A CA 1
ATOM 1288 C C . LYS A 1 165 ? -7.780 10.499 11.663 1.00 88.19 165 LYS A C 1
ATOM 1290 O O . LYS A 1 165 ? -8.715 10.149 10.907 1.00 88.19 165 LYS A O 1
#

Sequence (165 aa):
MRNLLLTVAVLLSSAAGAKTLTYSLDVERYPEILNYIENGLCGIPRIFQMDSKQDLATEVIKNSSLLDAKLTLQTIQASKGWIRGGGLKEPYIGDYRTRVTLVTDKSPDTVEAYKFGVVQRVEIITYGRTDAPKAFEFKATLLNYRESAELAEGSICNEFSYVLK

pLDDT: mean 78.35, std 15.89, range [39.16, 96.62]

Secondary structure (DSSP, 8-state):
----------------PPPEEEEEE-TTT-HHHHHHHHTT-----SEEEEETTS-HHHHHHHHH-SS-S-EEEEEEEEEEEEEES-SSSS--EEEEEEEEEEEEE--HHHHHHSTT-EEEEEEEEEEE-SSSEEEEEEEEEES-GGG-HHHHTTGGGSEEEEEE-

Foldseek 3Di:
DDDDDPDDDPDPPPPVPQDKWKKAWQCVLQVVVVVCVVVVNFLDDRIDIDGLPDQPVVSNCQSRDPQDPDKDKDWPDKDKDWDFADDDPDTDGGIKMKIWIWIFDPDPVQCVLPVRGWIKTKMKMFDDDSSHTQKIKIAIDTDPVPSPPPVVVSRSSGITMIGTD